Protein AF-A0A433P787-F1 (afdb_monomer_lite)

Sequence (156 aa):
MSKFFRKEEDLKMEVEIIKCFKSLLNNRWGAREALANPQCIYNLTFSITSPPYQTRKLICEVLTFLCWCEVPIGHSLVLKGMDMLREHRRDFGRFDAWLRLLEHTLDGRGKMGSMVGASLEYKQMAAAGTADNHLMEYTVRFGSFEIICRNLVHEI

Secondary structure (DSSP, 8-state):
-------HHHHHHHHHHHHHHHHHHTSHHHHHHHHHSTHHHHHHHHGGG-SSHHHHHHHHHHHHHHHHHTTTHHHHHHHHHHHHHHHHHT-SSTTHHHHHHHHHHHHTT-STTSSTT--HHHHHHHHTT-HHHHHHHHHHHHHHHHHHHHHHHH--

pLDDT: mean 79.04, std 16.92, range [32.25, 96.12]

Radius of gyration: 16.14 Å; chains: 1; bounding box: 40×32×42 Å

Foldseek 3Di:
DDPPPDDPVNLVVLQVVLVVLVVLCVDLVSLVVCLVVLVVLLVLLLQCLPPDVSSVQSSLVSLLCQPPVDPPSSLVSNLVSLVVNCVVVVHPDSCPSNVVVLVVQVPLCDPPNDNDNHDPNLVVCVVVVCNVVVNVSSVVSVVSSVCSSVVSVVVD

Structure (mmCIF, N/CA/C/O backbone):
data_AF-A0A433P787-F1
#
_entry.id   AF-A0A433P787-F1
#
loop_
_atom_site.group_PDB
_atom_site.id
_atom_site.type_symbol
_atom_site.label_atom_id
_atom_site.label_alt_id
_atom_site.label_comp_id
_atom_site.label_asym_id
_atom_site.label_entity_id
_atom_site.label_seq_id
_atom_site.pdbx_PDB_ins_code
_atom_site.Cartn_x
_atom_site.Cartn_y
_atom_site.Cartn_z
_atom_site.occupancy
_atom_site.B_iso_or_equiv
_atom_site.auth_seq_id
_atom_site.auth_comp_id
_atom_site.auth_asym_id
_atom_site.auth_atom_id
_atom_site.pdbx_PDB_model_num
ATOM 1 N N . MET A 1 1 ? -2.516 1.023 -23.715 1.00 37.12 1 MET A N 1
ATOM 2 C CA . MET A 1 1 ? -2.550 1.085 -22.237 1.00 37.12 1 MET A CA 1
ATOM 3 C C . MET A 1 1 ? -1.719 2.291 -21.821 1.00 37.12 1 MET A C 1
ATOM 5 O O . MET A 1 1 ? -0.506 2.257 -21.989 1.00 37.12 1 MET A O 1
ATOM 9 N N . SER A 1 2 ? -2.350 3.409 -21.455 1.00 32.25 2 SER A N 1
ATOM 10 C CA . SER A 1 2 ? -1.638 4.663 -21.181 1.00 32.25 2 SER A CA 1
ATOM 11 C C . SER A 1 2 ? -0.766 4.505 -19.935 1.00 32.25 2 SER A C 1
ATOM 13 O O . SER A 1 2 ? -1.263 4.445 -18.811 1.00 32.25 2 SER A O 1
ATOM 15 N N . LYS A 1 3 ? 0.556 4.434 -20.121 1.00 45.09 3 LYS A N 1
ATOM 16 C CA . LYS A 1 3 ? 1.500 4.733 -19.043 1.00 45.09 3 LYS A CA 1
ATOM 17 C C . LYS A 1 3 ? 1.283 6.201 -18.689 1.00 45.09 3 LYS A C 1
ATOM 19 O O . LYS A 1 3 ? 1.801 7.077 -19.372 1.00 45.09 3 LYS A O 1
ATOM 24 N N . PHE A 1 4 ? 0.486 6.478 -17.660 1.00 49.28 4 PHE A N 1
ATOM 25 C CA . PHE A 1 4 ? 0.582 7.755 -16.965 1.00 49.28 4 PHE A CA 1
ATOM 26 C C . PHE A 1 4 ? 2.020 7.840 -16.448 1.00 49.28 4 PHE A C 1
ATOM 28 O O . PHE A 1 4 ? 2.385 7.149 -15.496 1.00 49.28 4 PHE A O 1
ATOM 35 N N . PHE A 1 5 ? 2.865 8.604 -17.141 1.00 58.00 5 PHE A N 1
ATOM 36 C CA . PHE A 1 5 ? 4.192 8.955 -16.657 1.00 58.00 5 PHE A CA 1
ATOM 37 C C . PHE A 1 5 ? 3.986 9.871 -15.451 1.00 58.00 5 PHE A C 1
ATOM 39 O O . PHE A 1 5 ? 3.855 11.083 -15.599 1.00 58.00 5 PHE A O 1
ATOM 46 N N . ARG A 1 6 ? 3.872 9.273 -14.259 1.00 73.62 6 ARG A N 1
ATOM 47 C CA . ARG A 1 6 ? 3.955 10.016 -12.999 1.00 73.62 6 ARG A CA 1
ATOM 48 C C . ARG A 1 6 ? 5.290 10.744 -12.984 1.00 73.62 6 ARG A C 1
ATOM 50 O O . ARG A 1 6 ? 6.316 10.118 -13.264 1.00 73.62 6 ARG A O 1
ATOM 57 N N . LYS A 1 7 ? 5.274 12.048 -12.709 1.00 85.88 7 LYS A N 1
ATOM 58 C CA . LYS A 1 7 ? 6.509 12.828 -12.666 1.00 85.88 7 LYS A CA 1
ATOM 59 C C . LYS A 1 7 ? 7.351 12.339 -11.494 1.00 85.88 7 LYS A C 1
ATOM 61 O O . LYS A 1 7 ? 6.821 11.897 -10.478 1.00 85.88 7 LYS A O 1
ATOM 66 N N . GLU A 1 8 ? 8.669 12.422 -11.624 1.00 85.25 8 GLU A N 1
ATOM 67 C CA . GLU A 1 8 ? 9.585 12.010 -10.555 1.00 85.25 8 GLU A CA 1
ATOM 68 C C . GLU A 1 8 ? 9.326 12.787 -9.251 1.00 85.25 8 GLU A C 1
ATOM 70 O O . GLU A 1 8 ? 9.410 12.227 -8.162 1.00 85.25 8 GLU A O 1
ATOM 75 N N . GLU A 1 9 ? 8.939 14.058 -9.367 1.00 88.88 9 GLU A N 1
ATOM 76 C CA . GLU A 1 9 ? 8.518 14.907 -8.248 1.00 88.88 9 GLU A CA 1
ATOM 77 C C . GLU A 1 9 ? 7.275 14.359 -7.535 1.00 88.88 9 GLU A C 1
ATOM 79 O O . GLU A 1 9 ? 7.266 14.283 -6.308 1.00 88.88 9 GLU A O 1
ATOM 84 N N . ASP A 1 10 ? 6.271 13.892 -8.285 1.00 90.81 10 ASP A N 1
ATOM 85 C CA . ASP A 1 10 ? 5.061 13.287 -7.716 1.00 90.81 10 ASP A CA 1
ATOM 86 C C . ASP A 1 10 ? 5.405 12.001 -6.951 1.00 90.81 10 ASP A C 1
ATOM 88 O O . ASP A 1 10 ? 4.866 11.743 -5.877 1.00 90.81 10 ASP A O 1
ATOM 92 N N . LEU A 1 11 ? 6.341 11.200 -7.476 1.00 90.94 11 LEU A N 1
ATOM 93 C CA . LEU A 1 11 ? 6.809 9.971 -6.826 1.00 90.94 11 LEU A CA 1
ATOM 94 C C . LEU A 1 11 ? 7.595 10.261 -5.538 1.00 90.94 11 LEU A C 1
ATOM 96 O O . LEU A 1 11 ? 7.457 9.532 -4.553 1.00 90.94 11 LEU A O 1
ATOM 100 N N . LYS A 1 12 ? 8.400 11.332 -5.525 1.00 91.50 12 LYS A N 1
ATOM 101 C CA . LYS A 1 12 ? 9.089 11.817 -4.317 1.00 91.50 12 LYS A CA 1
ATOM 102 C C . LYS A 1 12 ? 8.087 12.315 -3.279 1.00 91.50 12 LYS A C 1
ATOM 104 O O . LYS A 1 12 ? 8.213 11.996 -2.103 1.00 91.50 12 LYS A O 1
ATOM 109 N N . MET A 1 13 ? 7.063 13.044 -3.706 1.00 93.69 13 MET A N 1
ATOM 110 C CA . MET A 1 13 ? 6.012 13.513 -2.808 1.00 93.69 13 MET A CA 1
ATOM 111 C C . MET A 1 13 ? 5.208 12.348 -2.218 1.00 93.69 13 MET A C 1
ATOM 113 O O . MET A 1 13 ? 4.959 12.326 -1.016 1.00 93.69 13 MET A O 1
ATOM 117 N N . GLU A 1 14 ? 4.860 11.347 -3.032 1.00 93.94 14 GLU A N 1
ATOM 118 C CA . GLU A 1 14 ? 4.145 10.144 -2.592 1.00 93.94 14 GLU A CA 1
ATOM 119 C C . GLU A 1 14 ? 4.881 9.431 -1.447 1.00 93.94 14 GLU A C 1
ATOM 121 O O . GLU A 1 14 ? 4.270 9.112 -0.427 1.00 93.94 14 GLU A O 1
ATOM 126 N N . VAL A 1 15 ? 6.198 9.218 -1.567 1.00 94.31 15 VAL A N 1
ATOM 127 C CA . VAL A 1 15 ? 6.963 8.553 -0.500 1.00 94.31 15 VAL A CA 1
ATOM 128 C C . VAL A 1 15 ? 7.049 9.399 0.774 1.00 94.31 15 VAL A C 1
ATOM 130 O O . VAL A 1 15 ? 6.955 8.838 1.867 1.00 94.31 15 VAL A O 1
ATOM 133 N N . GLU A 1 16 ? 7.165 10.727 0.672 1.00 96.12 16 GLU A N 1
ATOM 134 C CA . GLU A 1 16 ? 7.154 11.609 1.848 1.00 96.12 16 GLU A CA 1
ATOM 135 C C . GLU A 1 16 ? 5.792 11.604 2.553 1.00 96.12 16 GLU A C 1
ATOM 137 O O . GLU A 1 16 ? 5.741 11.491 3.777 1.00 96.12 16 GLU A O 1
ATOM 142 N N . ILE A 1 17 ? 4.684 11.603 1.803 1.00 95.56 17 ILE A N 1
ATOM 143 C CA . ILE A 1 17 ? 3.335 11.465 2.373 1.00 95.56 17 ILE A CA 1
ATOM 144 C C . ILE A 1 17 ? 3.230 10.164 3.178 1.00 95.56 17 ILE A C 1
ATOM 146 O O . ILE A 1 17 ? 2.760 10.171 4.317 1.00 95.56 17 ILE A O 1
ATOM 150 N N . ILE A 1 18 ? 3.711 9.045 2.632 1.00 96.12 18 ILE A N 1
ATOM 151 C CA . ILE A 1 18 ? 3.655 7.753 3.328 1.00 96.12 18 ILE A CA 1
ATOM 152 C C . ILE A 1 18 ? 4.537 7.770 4.588 1.00 96.12 18 ILE A C 1
ATOM 154 O O . ILE A 1 18 ? 4.135 7.222 5.617 1.00 96.12 18 ILE A O 1
ATOM 158 N N . LYS A 1 19 ? 5.706 8.427 4.565 1.00 95.75 19 LYS A N 1
ATOM 159 C CA . LYS A 1 19 ? 6.538 8.616 5.770 1.00 95.75 19 LYS A CA 1
ATOM 160 C C . LYS A 1 19 ? 5.808 9.431 6.839 1.00 95.75 19 LYS A C 1
ATOM 162 O O . LYS A 1 19 ? 5.859 9.059 8.010 1.00 95.75 19 LYS A O 1
ATOM 167 N N . CYS A 1 20 ? 5.096 10.491 6.454 1.00 96.06 20 CYS A N 1
ATOM 168 C CA . CYS A 1 20 ? 4.262 11.260 7.378 1.00 96.06 20 CYS A CA 1
ATOM 169 C C . CYS A 1 20 ? 3.178 10.383 8.015 1.00 96.06 20 CYS A C 1
ATOM 171 O O . CYS A 1 20 ? 3.023 10.406 9.235 1.00 96.06 20 CYS A O 1
ATOM 173 N N . PHE A 1 21 ? 2.484 9.558 7.222 1.00 95.50 21 PHE A N 1
ATOM 174 C CA . PHE A 1 21 ? 1.504 8.603 7.748 1.00 95.50 21 PHE A CA 1
ATOM 175 C C . PHE A 1 21 ? 2.137 7.597 8.701 1.00 95.50 21 PHE A C 1
ATOM 177 O O . PHE A 1 21 ? 1.599 7.362 9.777 1.00 95.50 21 PHE A O 1
ATOM 184 N N . LYS A 1 22 ? 3.301 7.040 8.365 1.00 94.31 22 LYS A N 1
ATOM 185 C CA . LYS A 1 22 ? 4.014 6.128 9.264 1.00 94.31 22 LYS A CA 1
ATOM 186 C C . LYS A 1 22 ? 4.293 6.777 10.624 1.00 94.31 22 LYS A C 1
ATOM 188 O O . LYS A 1 22 ? 4.029 6.164 11.654 1.00 94.31 22 LYS A O 1
ATOM 193 N N . SER A 1 23 ? 4.773 8.019 10.633 1.00 95.88 23 SER A N 1
ATOM 194 C CA . SER A 1 23 ? 5.006 8.773 11.871 1.00 95.88 23 SER A CA 1
ATOM 195 C C . SER A 1 23 ? 3.711 9.068 12.635 1.00 95.88 23 SER A C 1
ATOM 197 O O . SER A 1 23 ? 3.691 8.943 13.857 1.00 95.88 23 SER A O 1
ATOM 199 N N . LEU A 1 24 ? 2.625 9.410 11.933 1.00 94.56 24 LEU A N 1
ATOM 200 C CA . LEU A 1 24 ? 1.303 9.656 12.522 1.00 94.56 24 LEU A CA 1
ATOM 201 C C . LEU A 1 24 ? 0.738 8.398 13.200 1.00 94.56 24 LEU A C 1
ATOM 203 O O . LEU A 1 24 ? 0.253 8.459 14.328 1.00 94.56 24 LEU A O 1
ATOM 207 N N . LEU A 1 25 ? 0.825 7.254 12.520 1.00 94.62 25 LEU A N 1
ATOM 208 C CA . LEU A 1 25 ? 0.313 5.964 12.986 1.00 94.62 25 LEU A CA 1
ATOM 209 C C . LEU A 1 25 ? 1.128 5.386 14.147 1.00 94.62 25 LEU A C 1
ATOM 211 O O . LEU A 1 25 ? 0.609 4.586 14.921 1.00 94.62 25 LEU A O 1
ATOM 215 N N . ASN A 1 26 ? 2.370 5.846 14.330 1.00 92.88 26 ASN A N 1
ATOM 216 C CA . ASN A 1 26 ? 3.192 5.525 15.498 1.00 92.88 26 ASN A CA 1
ATOM 217 C C . ASN A 1 26 ? 2.712 6.221 16.794 1.00 92.88 26 ASN A C 1
ATOM 219 O O . ASN A 1 26 ? 3.396 6.209 17.817 1.00 92.88 26 ASN A O 1
ATOM 223 N N . ASN A 1 27 ? 1.534 6.847 16.768 1.00 93.38 27 ASN A N 1
ATOM 224 C CA . ASN A 1 27 ? 0.837 7.380 17.927 1.00 93.38 27 ASN A CA 1
ATOM 225 C C . ASN A 1 27 ? -0.565 6.756 18.007 1.00 93.38 27 ASN A C 1
ATOM 227 O O . ASN A 1 27 ? -1.292 6.738 17.016 1.00 93.38 27 ASN A O 1
ATOM 231 N N . ARG A 1 28 ? -0.982 6.301 19.199 1.00 91.19 28 ARG A N 1
ATOM 232 C CA . ARG A 1 28 ? -2.315 5.700 19.411 1.00 91.19 28 ARG A CA 1
ATOM 233 C C . ARG A 1 28 ? -3.457 6.602 18.939 1.00 91.19 28 ARG A C 1
ATOM 235 O O . ARG A 1 28 ? -4.422 6.111 18.365 1.00 91.19 28 ARG A O 1
ATOM 242 N N . TRP A 1 29 ? -3.347 7.908 19.172 1.00 93.62 29 TRP A N 1
ATOM 243 C CA . TRP A 1 29 ? -4.351 8.871 18.730 1.00 93.62 29 TRP A CA 1
ATOM 244 C C . TRP A 1 29 ? -4.362 9.000 17.204 1.00 93.62 29 TRP A C 1
ATOM 246 O O . TRP A 1 29 ? -5.422 8.930 16.594 1.00 93.62 29 TRP A O 1
ATOM 256 N N . GLY A 1 30 ? -3.185 9.072 16.574 1.00 94.50 30 GLY A N 1
ATOM 257 C CA . GLY A 1 30 ? -3.071 9.120 15.114 1.00 94.50 30 GLY A CA 1
ATOM 258 C C . GLY A 1 30 ? -3.591 7.854 14.424 1.00 94.50 30 GLY A C 1
ATOM 259 O O . GLY A 1 30 ? -4.261 7.948 13.399 1.00 94.50 30 GLY A O 1
ATOM 260 N N . ALA A 1 31 ? -3.354 6.676 15.010 1.00 93.88 31 ALA A N 1
ATOM 261 C CA . ALA A 1 31 ? -3.920 5.416 14.529 1.00 93.88 31 ALA A CA 1
ATOM 262 C C . ALA A 1 31 ? -5.455 5.412 14.605 1.00 93.88 31 ALA A C 1
ATOM 264 O O . ALA A 1 31 ? -6.115 5.089 13.619 1.00 93.88 31 ALA A O 1
ATOM 265 N N . ARG A 1 32 ? -6.027 5.840 15.738 1.00 94.12 32 ARG A N 1
ATOM 266 C CA . ARG A 1 32 ? -7.482 5.932 15.915 1.00 94.12 32 ARG A CA 1
ATOM 267 C C . ARG A 1 32 ? -8.126 6.907 14.926 1.00 94.12 32 ARG A C 1
ATOM 269 O O . ARG A 1 32 ? -9.141 6.575 14.322 1.00 94.12 32 ARG A O 1
ATOM 276 N N . GLU A 1 33 ? -7.528 8.078 14.721 1.00 94.81 33 GLU A N 1
ATOM 277 C CA . GLU A 1 33 ? -8.033 9.065 13.757 1.00 94.81 33 GLU A CA 1
ATOM 278 C C . GLU A 1 33 ? -7.966 8.556 12.310 1.00 94.81 33 GLU A C 1
ATOM 280 O O . GLU A 1 33 ? -8.876 8.815 11.520 1.00 94.81 33 GLU A O 1
ATOM 285 N N . ALA A 1 34 ? -6.931 7.786 11.954 1.00 94.81 34 ALA A N 1
ATOM 286 C CA . ALA A 1 34 ? -6.836 7.157 10.637 1.00 94.81 34 ALA A CA 1
ATOM 287 C C . ALA A 1 34 ? -7.939 6.108 10.412 1.00 94.81 34 ALA A C 1
ATOM 289 O O . ALA A 1 34 ? -8.514 6.046 9.326 1.00 94.81 34 ALA A O 1
ATOM 290 N N . LEU A 1 35 ? -8.282 5.326 11.441 1.00 94.31 35 LEU A N 1
ATOM 291 C CA . LEU A 1 35 ? -9.398 4.376 11.388 1.00 94.31 35 LEU A CA 1
ATOM 292 C C . LEU A 1 35 ? -10.759 5.083 11.316 1.00 94.31 35 LEU A C 1
ATOM 294 O O . LEU A 1 35 ? -11.649 4.627 10.599 1.00 94.31 35 LEU A O 1
ATOM 298 N N . ALA A 1 36 ? -10.912 6.218 12.004 1.00 94.62 36 ALA A N 1
ATOM 299 C CA . ALA A 1 36 ? -12.115 7.048 11.939 1.00 94.62 36 ALA A CA 1
ATOM 300 C C . ALA A 1 36 ? -12.303 7.730 10.571 1.00 94.62 36 ALA A C 1
ATOM 302 O O . ALA A 1 36 ? -13.431 8.050 10.196 1.00 94.62 36 ALA A O 1
ATOM 303 N N . ASN A 1 37 ? -11.222 7.904 9.799 1.00 95.06 37 ASN A N 1
ATOM 304 C CA . ASN A 1 37 ? -11.229 8.524 8.473 1.00 95.06 37 ASN A CA 1
ATOM 305 C C . ASN A 1 37 ? -10.673 7.575 7.388 1.00 95.06 37 ASN A C 1
ATOM 307 O O . ASN A 1 37 ? -9.607 7.841 6.824 1.00 95.06 37 ASN A O 1
ATOM 311 N N . PRO A 1 38 ? -11.396 6.500 7.007 1.00 94.25 38 PRO A N 1
ATOM 312 C CA . PRO A 1 38 ? -10.855 5.421 6.173 1.00 94.25 38 PRO A CA 1
ATOM 313 C C . PRO A 1 38 ? -10.380 5.820 4.774 1.00 94.25 38 PRO A C 1
ATOM 315 O O . PRO A 1 38 ? -9.650 5.064 4.137 1.00 94.25 38 PRO A O 1
ATOM 318 N N . GLN A 1 39 ? -10.780 6.991 4.267 1.00 95.44 39 GLN A N 1
ATOM 319 C CA . GLN A 1 39 ? -10.374 7.453 2.940 1.00 95.44 39 GLN A CA 1
ATOM 320 C C . GLN A 1 39 ? -8.849 7.538 2.802 1.00 95.44 39 GLN A C 1
ATOM 322 O O . GLN A 1 39 ? -8.319 7.262 1.726 1.00 95.44 39 GLN A O 1
ATOM 327 N N . CYS A 1 40 ? -8.130 7.874 3.879 1.00 94.44 40 CYS A N 1
ATOM 328 C CA . CYS A 1 40 ? -6.670 7.876 3.851 1.00 94.44 40 CYS A CA 1
ATOM 329 C C . CYS A 1 40 ? -6.112 6.459 3.651 1.00 94.44 40 CYS A C 1
ATOM 331 O O . CYS A 1 40 ? -5.217 6.276 2.831 1.00 94.44 40 CYS A O 1
ATOM 333 N N . ILE A 1 41 ? -6.699 5.452 4.304 1.00 95.50 41 ILE A N 1
ATOM 334 C CA . ILE A 1 41 ? -6.329 4.038 4.163 1.00 95.50 41 ILE A CA 1
ATOM 335 C C . ILE A 1 41 ? -6.586 3.568 2.731 1.00 95.50 41 ILE A C 1
ATOM 337 O O . ILE A 1 41 ? -5.710 2.962 2.121 1.00 95.50 41 ILE A O 1
ATOM 341 N N . TYR A 1 42 ? -7.747 3.900 2.161 1.00 95.88 42 TYR A N 1
ATOM 342 C CA . TYR A 1 42 ? -8.058 3.550 0.775 1.00 95.88 42 TYR A CA 1
ATOM 343 C C . TYR A 1 42 ? -7.106 4.226 -0.208 1.00 95.88 42 TYR A C 1
ATOM 345 O O . TYR A 1 42 ? -6.666 3.593 -1.152 1.00 95.88 42 TYR A O 1
ATOM 353 N N . ASN A 1 43 ? -6.729 5.488 0.005 1.00 94.81 43 ASN A N 1
ATOM 354 C CA . ASN A 1 43 ? -5.757 6.150 -0.867 1.00 94.81 43 ASN A CA 1
ATOM 355 C C . ASN A 1 43 ? -4.367 5.498 -0.754 1.00 94.81 43 ASN A C 1
ATOM 357 O O . ASN A 1 43 ? -3.687 5.310 -1.763 1.00 94.81 43 ASN A O 1
ATOM 361 N N . LEU A 1 44 ? -3.969 5.101 0.458 1.00 95.31 44 LEU A N 1
ATOM 362 C CA . LEU A 1 44 ? -2.717 4.394 0.721 1.00 95.31 44 LEU A CA 1
ATOM 363 C C . LEU A 1 44 ? -2.658 3.032 0.005 1.00 95.31 44 LEU A C 1
ATOM 365 O O . LEU A 1 44 ? -1.591 2.663 -0.485 1.00 95.31 44 LEU A O 1
ATOM 369 N N . THR A 1 45 ? -3.771 2.300 -0.151 1.00 95.50 45 THR A N 1
ATOM 370 C CA . THR A 1 45 ? -3.746 1.021 -0.892 1.00 95.50 45 THR A CA 1
ATOM 371 C C . THR A 1 45 ? -3.369 1.199 -2.363 1.00 95.50 45 THR A C 1
ATOM 373 O O . THR A 1 45 ? -2.686 0.339 -2.913 1.00 95.50 45 THR A O 1
ATOM 376 N N . PHE A 1 46 ? -3.684 2.327 -3.007 1.00 94.62 46 PHE A N 1
ATOM 377 C CA . PHE A 1 46 ? -3.262 2.569 -4.396 1.00 94.62 46 PHE A CA 1
ATOM 378 C C . PHE A 1 46 ? -1.738 2.684 -4.548 1.00 94.62 46 PHE A C 1
ATOM 380 O O . PHE A 1 46 ? -1.180 2.238 -5.563 1.00 94.62 46 PHE A O 1
ATOM 387 N N . SER A 1 47 ? -1.046 3.198 -3.525 1.00 94.88 47 SER A N 1
ATOM 388 C CA . SER A 1 47 ? 0.417 3.329 -3.497 1.00 94.88 47 SER A CA 1
ATOM 389 C C . SER A 1 47 ? 1.152 1.987 -3.454 1.00 94.88 47 SER A C 1
ATOM 391 O O . SER A 1 47 ? 2.343 1.929 -3.772 1.00 94.88 47 SER A O 1
ATOM 393 N N . ILE A 1 48 ? 0.454 0.877 -3.183 1.00 91.06 48 ILE A N 1
ATOM 394 C CA . ILE A 1 48 ? 1.012 -0.479 -3.299 1.00 91.06 48 ILE A CA 1
ATOM 395 C C . ILE A 1 48 ? 1.446 -0.812 -4.736 1.00 91.06 48 ILE A C 1
ATOM 397 O O . ILE A 1 48 ? 2.315 -1.656 -4.954 1.00 91.06 48 ILE A O 1
ATOM 401 N N . THR A 1 49 ? 0.889 -0.092 -5.718 1.00 90.94 49 THR A N 1
ATOM 402 C CA . THR A 1 49 ? 1.240 -0.197 -7.140 1.00 90.94 49 THR A CA 1
ATOM 403 C C . THR A 1 49 ? 2.169 0.922 -7.630 1.00 90.94 49 THR A C 1
ATOM 405 O O . THR A 1 49 ? 2.251 1.189 -8.833 1.00 90.94 49 THR A O 1
ATOM 408 N N . SER A 1 50 ? 2.853 1.625 -6.719 1.00 90.44 50 SER A N 1
ATOM 409 C CA . SER A 1 50 ? 3.807 2.680 -7.086 1.00 90.44 50 SER A CA 1
ATOM 410 C C . SER A 1 50 ? 5.068 2.108 -7.766 1.00 90.44 50 SER A C 1
ATOM 412 O O . SER A 1 50 ? 5.518 1.041 -7.350 1.00 90.44 50 SER A O 1
ATOM 414 N N . PRO A 1 51 ? 5.638 2.745 -8.818 1.00 86.50 51 PRO A N 1
ATOM 415 C CA . PRO A 1 51 ? 6.818 2.258 -9.531 1.00 86.50 51 PRO A CA 1
ATOM 416 C C . PRO A 1 51 ? 8.086 2.128 -8.684 1.00 86.50 51 PRO A C 1
ATOM 418 O O . PRO A 1 51 ? 8.764 1.125 -8.878 1.00 86.50 51 PRO A O 1
ATOM 421 N N . PRO A 1 52 ? 8.410 3.042 -7.746 1.00 84.50 52 PRO A N 1
ATOM 422 C CA . PRO A 1 52 ? 9.574 2.873 -6.883 1.00 84.50 52 PRO A CA 1
ATOM 423 C C . PRO A 1 52 ? 9.353 1.755 -5.862 1.00 84.50 52 PRO A C 1
ATOM 425 O O . PRO A 1 52 ? 8.368 1.759 -5.113 1.00 84.50 52 PRO A O 1
ATOM 428 N N . TYR A 1 53 ? 10.287 0.805 -5.782 1.00 80.50 53 TYR A N 1
ATOM 429 C CA . TYR A 1 53 ? 10.177 -0.299 -4.821 1.00 80.50 53 TYR A CA 1
ATOM 430 C C . TYR A 1 53 ? 10.168 0.182 -3.359 1.00 80.50 53 TYR A C 1
ATOM 432 O O . TYR A 1 53 ? 9.481 -0.416 -2.531 1.00 80.50 53 TYR A O 1
ATOM 440 N N . GLN A 1 54 ? 10.880 1.268 -3.025 1.00 82.06 54 GLN A N 1
ATOM 441 C CA . GLN A 1 54 ? 10.922 1.810 -1.662 1.00 82.06 54 GLN A CA 1
ATOM 442 C C . GLN A 1 54 ? 9.535 2.262 -1.202 1.00 82.06 54 GLN A C 1
ATOM 444 O O . GLN A 1 54 ? 9.154 2.004 -0.061 1.00 82.06 54 GLN A O 1
ATOM 449 N N . THR A 1 55 ? 8.758 2.871 -2.103 1.00 90.12 55 THR A N 1
ATOM 450 C CA . THR A 1 55 ? 7.368 3.260 -1.849 1.00 90.12 55 THR A CA 1
ATOM 451 C C . THR A 1 55 ? 6.520 2.026 -1.557 1.00 90.12 55 THR A C 1
ATOM 453 O O . THR A 1 55 ? 5.847 1.972 -0.528 1.00 90.12 55 THR A O 1
ATOM 456 N N . ARG A 1 56 ? 6.632 0.983 -2.397 1.00 89.50 56 ARG A N 1
ATOM 457 C CA . ARG A 1 56 ? 5.930 -0.298 -2.192 1.00 89.50 56 ARG A CA 1
ATOM 458 C C . ARG A 1 56 ? 6.335 -0.985 -0.882 1.00 89.50 56 ARG A C 1
ATOM 460 O O . ARG A 1 56 ? 5.503 -1.598 -0.225 1.00 89.50 56 ARG A O 1
ATOM 467 N N . LYS A 1 57 ? 7.602 -0.889 -0.478 1.00 84.00 57 LYS A N 1
ATOM 468 C CA . LYS A 1 57 ? 8.098 -1.456 0.785 1.00 84.00 57 LYS A CA 1
ATOM 469 C C . LYS A 1 57 ? 7.467 -0.751 1.984 1.00 84.00 57 LYS A C 1
ATOM 471 O O . LYS A 1 57 ? 6.962 -1.409 2.890 1.00 84.00 57 LYS A O 1
ATOM 476 N N . LEU A 1 58 ? 7.498 0.581 1.973 1.00 90.62 58 LEU A N 1
ATOM 477 C CA . LEU A 1 58 ? 7.009 1.410 3.069 1.00 90.62 58 LEU A CA 1
ATOM 478 C C . LEU A 1 58 ? 5.491 1.289 3.239 1.00 90.62 58 LEU A C 1
ATOM 480 O O . LEU A 1 58 ? 5.002 1.169 4.358 1.00 90.62 58 LEU A O 1
ATOM 484 N N . ILE A 1 59 ? 4.745 1.267 2.135 1.00 94.56 59 ILE A N 1
ATOM 485 C CA . ILE A 1 59 ? 3.290 1.128 2.189 1.00 94.56 59 ILE A CA 1
ATOM 486 C C . ILE A 1 59 ? 2.861 -0.251 2.695 1.00 94.56 59 ILE A C 1
ATOM 488 O O . ILE A 1 59 ? 1.922 -0.330 3.476 1.00 94.56 59 ILE A O 1
ATOM 492 N N . CYS A 1 60 ? 3.578 -1.327 2.344 1.00 90.00 60 CYS A N 1
ATOM 493 C CA . CYS A 1 60 ? 3.299 -2.654 2.901 1.00 90.00 60 CYS A CA 1
ATOM 494 C C . CYS A 1 60 ? 3.485 -2.670 4.422 1.00 90.00 60 CYS A C 1
ATOM 496 O O . CYS A 1 60 ? 2.680 -3.267 5.128 1.00 90.00 60 CYS A O 1
ATOM 498 N N . GLU A 1 61 ? 4.504 -1.981 4.942 1.00 89.06 61 GLU A N 1
ATOM 499 C CA . GLU A 1 61 ? 4.711 -1.839 6.387 1.00 89.06 61 GLU A CA 1
ATOM 500 C C . GLU A 1 61 ? 3.547 -1.090 7.058 1.00 89.06 61 GLU A C 1
ATOM 502 O O . GLU A 1 61 ? 3.011 -1.555 8.063 1.00 89.06 61 GLU A O 1
ATOM 507 N N . VAL A 1 62 ? 3.107 0.026 6.467 1.00 94.31 62 VAL A N 1
ATOM 508 C CA . VAL A 1 62 ? 1.970 0.821 6.960 1.00 94.31 62 VAL A CA 1
ATOM 509 C C . VAL A 1 62 ? 0.661 0.026 6.931 1.00 94.31 62 VAL A C 1
ATOM 511 O O . VAL A 1 62 ? -0.049 -0.020 7.934 1.00 94.31 62 VAL A O 1
ATOM 514 N N . LEU A 1 63 ? 0.341 -0.630 5.813 1.00 93.12 63 LEU A N 1
ATOM 515 C CA . LEU A 1 63 ? -0.883 -1.423 5.676 1.00 93.12 63 LEU A CA 1
ATOM 516 C C . LEU A 1 63 ? -0.868 -2.651 6.595 1.00 93.12 63 LEU A C 1
ATOM 518 O O . LEU A 1 63 ? -1.901 -2.986 7.163 1.00 93.12 63 LEU A O 1
ATOM 522 N N . THR A 1 64 ? 0.294 -3.279 6.808 1.00 89.81 64 THR A N 1
ATOM 523 C CA . THR A 1 64 ? 0.444 -4.378 7.780 1.00 89.81 64 THR A CA 1
ATOM 524 C C . THR A 1 64 ? 0.097 -3.916 9.192 1.00 89.81 64 THR A C 1
ATOM 526 O O . THR A 1 64 ? -0.666 -4.585 9.886 1.00 89.81 64 THR A O 1
ATOM 529 N N . PHE A 1 65 ? 0.613 -2.755 9.610 1.00 91.88 65 PHE A N 1
ATOM 530 C CA . PHE A 1 65 ? 0.263 -2.173 10.903 1.00 91.88 65 PHE A CA 1
ATOM 531 C C . PHE A 1 65 ? -1.239 -1.882 11.006 1.00 91.88 65 PHE A C 1
ATOM 533 O O . PHE A 1 65 ? -1.854 -2.229 12.009 1.00 91.88 65 PHE A O 1
ATOM 540 N N . LEU A 1 66 ? -1.843 -1.302 9.963 1.00 92.44 66 LEU A N 1
ATOM 541 C CA . LEU A 1 66 ? -3.279 -1.004 9.934 1.00 92.44 66 LEU A CA 1
ATOM 542 C C . LEU A 1 66 ? -4.152 -2.264 9.986 1.00 92.44 66 LEU A C 1
ATOM 544 O O . LEU A 1 66 ? -5.199 -2.242 10.623 1.00 92.44 66 LEU A O 1
ATOM 548 N N . CYS A 1 67 ? -3.724 -3.374 9.381 1.00 90.62 67 CYS A N 1
ATOM 549 C CA . CYS A 1 67 ? -4.422 -4.653 9.527 1.00 90.62 67 CYS A CA 1
ATOM 550 C C . CYS A 1 67 ? -4.441 -5.142 10.982 1.00 90.62 67 CYS A C 1
ATOM 552 O O . CYS A 1 67 ? -5.402 -5.785 11.393 1.00 90.62 67 CYS A O 1
ATOM 554 N N . TRP A 1 68 ? -3.396 -4.836 11.753 1.00 86.69 68 TRP A N 1
ATOM 555 C CA . TRP A 1 68 ? -3.213 -5.341 13.112 1.00 86.69 68 TRP A CA 1
ATOM 556 C C . TRP A 1 68 ? -3.709 -4.392 14.215 1.00 86.69 68 TRP A C 1
ATOM 558 O O . TRP A 1 68 ? -4.079 -4.859 15.289 1.00 86.69 68 TRP A O 1
ATOM 568 N N . CYS A 1 69 ? -3.731 -3.074 13.984 1.00 83.69 69 CYS A N 1
ATOM 569 C CA . CYS A 1 69 ? -3.896 -2.087 15.056 1.00 83.69 69 CYS A CA 1
ATOM 570 C C . CYS A 1 69 ? -5.242 -2.159 15.801 1.00 83.69 69 CYS A C 1
ATOM 572 O O . CYS A 1 69 ? -5.264 -1.894 17.000 1.00 83.69 69 CYS A O 1
ATOM 574 N N . GLU A 1 70 ? -6.330 -2.550 15.129 1.00 86.00 70 GLU A N 1
ATOM 575 C CA . GLU A 1 70 ? -7.654 -2.782 15.729 1.00 86.00 70 GLU A CA 1
ATOM 576 C C . GLU A 1 70 ? -8.410 -3.871 14.949 1.00 86.00 70 GLU A C 1
ATOM 578 O O . GLU A 1 70 ? -9.270 -3.583 14.116 1.00 86.00 70 GLU A O 1
ATOM 583 N N . VAL A 1 71 ? -8.070 -5.142 15.170 1.00 83.75 71 VAL A N 1
ATOM 584 C CA . VAL A 1 71 ? -8.781 -6.275 14.546 1.00 83.75 71 VAL A CA 1
ATOM 585 C C . VAL A 1 71 ? -10.222 -6.357 15.089 1.00 83.75 71 VAL A C 1
ATOM 587 O O . VAL A 1 71 ? -10.401 -6.290 16.305 1.00 83.75 71 VAL A O 1
ATOM 590 N N . PRO A 1 72 ? -11.261 -6.517 14.236 1.00 87.06 72 PRO A N 1
ATOM 591 C CA . PRO A 1 72 ? -11.216 -6.712 12.779 1.00 87.06 72 PRO A CA 1
ATOM 592 C C . PRO A 1 72 ? -11.376 -5.424 11.950 1.00 87.06 72 PRO A C 1
ATOM 594 O O . PRO A 1 72 ? -11.389 -5.492 10.719 1.00 87.06 72 PRO A O 1
ATOM 597 N N . ILE A 1 73 ? -11.522 -4.259 12.586 1.00 91.06 73 ILE A N 1
ATOM 598 C CA . ILE A 1 73 ? -11.831 -2.977 11.933 1.00 91.06 73 ILE A CA 1
ATOM 599 C C . ILE A 1 73 ? -10.736 -2.600 10.932 1.00 91.06 73 ILE A C 1
ATOM 601 O O . ILE A 1 73 ? -11.013 -2.464 9.741 1.00 91.06 73 ILE A O 1
ATOM 605 N N . GLY A 1 74 ? -9.489 -2.474 11.392 1.00 91.31 74 GLY A N 1
ATOM 606 C CA . GLY A 1 74 ? -8.377 -2.013 10.559 1.00 91.31 74 GLY A CA 1
ATOM 607 C C . GLY A 1 74 ? -8.123 -2.920 9.353 1.00 91.31 74 GLY A C 1
ATOM 608 O O . GLY A 1 74 ? -8.051 -2.450 8.216 1.00 91.31 74 GLY A O 1
ATOM 609 N N . HIS A 1 75 ? -8.121 -4.235 9.575 1.00 88.62 75 HIS A N 1
ATOM 610 C CA . HIS A 1 75 ? -8.034 -5.235 8.510 1.00 88.62 75 HIS A CA 1
ATOM 611 C C . HIS A 1 75 ? -9.169 -5.114 7.482 1.00 88.62 75 HIS A C 1
ATOM 613 O O . HIS A 1 75 ? -8.914 -5.096 6.277 1.00 88.62 75 HIS A O 1
ATOM 619 N N . SER A 1 76 ? -10.417 -4.968 7.938 1.00 92.56 76 SER A N 1
ATOM 620 C CA . SER A 1 76 ? -11.577 -4.835 7.047 1.00 92.56 76 SER A CA 1
ATOM 621 C C . SER A 1 76 ? -11.480 -3.591 6.160 1.00 92.56 76 SER A C 1
ATOM 623 O O . SER A 1 76 ? -11.825 -3.638 4.977 1.00 92.56 76 SER A O 1
ATOM 625 N N . LEU A 1 77 ? -10.963 -2.482 6.702 1.00 95.44 77 LEU A N 1
ATOM 626 C CA . LEU A 1 77 ? -10.729 -1.254 5.939 1.00 95.44 77 LEU A CA 1
ATOM 627 C C . LEU A 1 77 ? -9.629 -1.439 4.887 1.00 95.44 77 LEU A C 1
ATOM 629 O O . LEU A 1 77 ? -9.803 -1.018 3.743 1.00 95.44 77 LEU A O 1
ATOM 633 N N . VAL A 1 78 ? -8.526 -2.108 5.230 1.00 94.88 78 VAL A N 1
ATOM 634 C CA . VAL A 1 78 ? -7.454 -2.401 4.266 1.00 94.88 78 VAL A CA 1
ATOM 635 C C . VAL A 1 78 ? -7.960 -3.310 3.144 1.00 94.88 78 VAL A C 1
ATOM 637 O O . VAL A 1 78 ? -7.750 -2.995 1.972 1.00 94.88 78 VAL A O 1
ATOM 640 N N . LEU A 1 79 ? -8.691 -4.386 3.461 1.00 93.44 79 LEU A N 1
ATOM 641 C CA . LEU A 1 79 ? -9.273 -5.271 2.445 1.00 93.44 79 LEU A CA 1
ATOM 642 C C . LEU A 1 79 ? -10.238 -4.536 1.516 1.00 93.44 79 LEU A C 1
ATOM 644 O O . LEU A 1 79 ? -10.180 -4.732 0.302 1.00 93.44 79 LEU A O 1
ATOM 648 N N . LYS A 1 80 ? -11.074 -3.648 2.063 1.00 95.38 80 LYS A N 1
ATOM 649 C CA . LYS A 1 80 ? -11.960 -2.803 1.262 1.00 95.38 80 LYS A CA 1
ATOM 650 C C . LYS A 1 80 ? -11.174 -1.875 0.333 1.00 95.38 80 LYS A C 1
ATOM 652 O O . LYS A 1 80 ? -11.516 -1.760 -0.841 1.00 95.38 80 LYS A O 1
ATOM 657 N N . GLY A 1 81 ? -10.088 -1.267 0.813 1.00 95.75 81 GLY A N 1
ATOM 658 C CA . GLY A 1 81 ? -9.187 -0.475 -0.029 1.00 95.75 81 GLY A CA 1
ATOM 659 C C . GLY A 1 81 ? -8.521 -1.300 -1.139 1.00 95.75 81 GLY A C 1
ATOM 660 O O . GLY A 1 81 ? -8.311 -0.794 -2.241 1.00 95.75 81 GLY A O 1
ATOM 661 N N . MET A 1 82 ? -8.214 -2.574 -0.887 1.00 94.31 82 MET A N 1
ATOM 662 C CA . MET A 1 82 ? -7.686 -3.487 -1.907 1.00 94.31 82 MET A CA 1
ATOM 663 C C . MET A 1 82 ? -8.758 -3.915 -2.923 1.00 94.31 82 MET A C 1
ATOM 665 O O . MET A 1 82 ? -8.458 -4.033 -4.109 1.00 94.31 82 MET A O 1
ATOM 669 N N . ASP A 1 83 ? -10.017 -4.083 -2.506 1.00 95.31 83 ASP A N 1
ATOM 670 C CA . ASP A 1 83 ? -11.139 -4.310 -3.430 1.00 95.31 83 ASP A CA 1
ATOM 671 C C . ASP A 1 83 ? -11.364 -3.114 -4.363 1.00 95.31 83 ASP A C 1
ATOM 673 O O . ASP A 1 83 ? -11.573 -3.303 -5.563 1.00 95.31 83 ASP A O 1
ATOM 677 N N . MET A 1 84 ? -11.248 -1.887 -3.842 1.00 95.94 84 MET A N 1
ATOM 678 C CA . MET A 1 84 ? -11.310 -0.667 -4.655 1.00 95.94 84 MET A CA 1
ATOM 679 C C . MET A 1 84 ? -10.163 -0.601 -5.668 1.00 95.94 84 MET A C 1
ATOM 681 O O . MET A 1 84 ? -10.372 -0.237 -6.826 1.00 95.94 84 MET A O 1
ATOM 685 N N . LEU A 1 85 ? -8.949 -0.981 -5.257 1.00 94.38 85 LEU A N 1
ATOM 686 C CA . LEU A 1 85 ? -7.807 -1.071 -6.163 1.00 94.38 85 LEU A CA 1
ATOM 687 C C . LEU A 1 85 ? -8.049 -2.108 -7.270 1.00 94.38 85 LEU A C 1
ATOM 689 O O . LEU A 1 85 ? -7.803 -1.806 -8.440 1.00 94.38 85 LEU A O 1
ATOM 693 N N . ARG A 1 86 ? -8.554 -3.298 -6.919 1.00 94.19 86 ARG A N 1
ATOM 694 C CA . ARG A 1 86 ? -8.918 -4.352 -7.879 1.00 94.19 86 ARG A CA 1
ATOM 695 C C . ARG A 1 86 ? -9.915 -3.834 -8.908 1.00 94.19 86 ARG A C 1
ATOM 697 O O . ARG A 1 86 ? -9.692 -4.002 -10.103 1.00 94.19 86 ARG A O 1
ATOM 704 N N . GLU A 1 87 ? -10.991 -3.190 -8.459 1.00 95.75 87 GLU A N 1
ATOM 705 C CA . GLU A 1 87 ? -12.018 -2.630 -9.343 1.00 95.75 87 GLU A CA 1
ATOM 706 C C . GLU A 1 87 ? -11.438 -1.550 -10.266 1.00 95.75 87 GLU A C 1
ATOM 708 O O . GLU A 1 87 ? -11.650 -1.582 -11.479 1.00 95.75 87 GLU A O 1
ATOM 713 N N . HIS A 1 88 ? -10.624 -0.646 -9.716 1.00 93.94 88 HIS A N 1
ATOM 714 C CA . HIS A 1 88 ? -9.967 0.406 -10.487 1.00 93.94 88 HIS A CA 1
ATOM 715 C C . HIS A 1 88 ? -9.020 -0.148 -11.563 1.00 93.94 88 HIS A C 1
ATOM 717 O O . HIS A 1 88 ? -8.949 0.388 -12.671 1.00 93.94 88 HIS A O 1
ATOM 723 N N . ARG A 1 89 ? -8.284 -1.221 -11.252 1.00 90.12 89 ARG A N 1
ATOM 724 C CA . ARG A 1 89 ? -7.355 -1.880 -12.183 1.00 90.12 89 ARG A CA 1
ATOM 725 C C . ARG A 1 89 ? -8.036 -2.878 -13.119 1.00 90.12 89 ARG A C 1
ATOM 727 O O . ARG A 1 89 ? -7.451 -3.207 -14.148 1.00 90.12 89 ARG A O 1
ATOM 734 N N . ARG A 1 90 ? -9.269 -3.291 -12.803 1.00 92.75 90 ARG A N 1
ATOM 735 C CA . ARG A 1 90 ? -10.014 -4.376 -13.462 1.00 92.75 90 ARG A CA 1
ATOM 736 C C . ARG A 1 90 ? -9.276 -5.715 -13.398 1.00 92.75 90 ARG A C 1
ATOM 738 O O . ARG A 1 90 ? -9.260 -6.466 -14.370 1.00 92.75 90 ARG A O 1
ATOM 745 N N . ASP A 1 91 ? -8.656 -5.986 -12.255 1.00 90.56 91 ASP A N 1
ATOM 746 C CA . ASP A 1 91 ? -8.006 -7.267 -11.986 1.00 90.56 91 ASP A CA 1
ATOM 747 C C . ASP A 1 91 ? -9.016 -8.312 -11.479 1.00 90.56 91 ASP A C 1
ATOM 749 O O . ASP A 1 91 ? -10.064 -7.969 -10.926 1.00 90.56 91 ASP A O 1
ATOM 753 N N . PHE A 1 92 ? -8.704 -9.600 -11.658 1.00 88.38 92 PHE A N 1
ATOM 754 C CA . PHE A 1 92 ? -9.567 -10.700 -11.215 1.00 88.38 92 PHE A CA 1
ATOM 755 C C . PHE A 1 92 ? -9.444 -10.929 -9.704 1.00 88.38 92 PHE A C 1
ATOM 757 O O . PHE A 1 92 ? -10.444 -10.994 -8.986 1.00 88.38 92 PHE A O 1
ATOM 764 N N . GLY A 1 93 ? -8.212 -11.026 -9.211 1.00 86.50 93 GLY A N 1
ATOM 765 C CA . GLY A 1 93 ? -7.892 -11.171 -7.801 1.00 86.50 93 GLY A CA 1
ATOM 766 C C . GLY A 1 93 ? -7.644 -9.832 -7.111 1.00 86.50 93 GLY A C 1
ATOM 767 O O . GLY A 1 93 ? -7.103 -8.887 -7.683 1.00 86.50 93 GLY A O 1
ATOM 768 N N . ARG A 1 94 ? -8.000 -9.769 -5.823 1.00 86.12 94 ARG A N 1
ATOM 769 C CA . ARG A 1 94 ? -7.795 -8.593 -4.955 1.00 86.12 94 ARG A CA 1
ATOM 770 C C . ARG A 1 94 ? -6.323 -8.160 -4.868 1.00 86.12 94 ARG A C 1
ATOM 772 O O . ARG A 1 94 ? -6.038 -6.986 -4.653 1.00 86.12 94 ARG A O 1
ATOM 779 N N . PHE A 1 95 ? -5.399 -9.103 -5.042 1.00 87.06 95 PHE A N 1
ATOM 780 C CA . PHE A 1 95 ? -3.961 -8.898 -4.877 1.00 87.06 95 PHE A CA 1
ATOM 781 C C . PHE A 1 95 ? -3.169 -8.983 -6.191 1.00 87.06 95 PHE A C 1
ATOM 783 O O . PHE A 1 95 ? -1.957 -8.788 -6.170 1.00 87.06 95 PHE A O 1
ATOM 790 N N . ASP A 1 96 ? -3.814 -9.215 -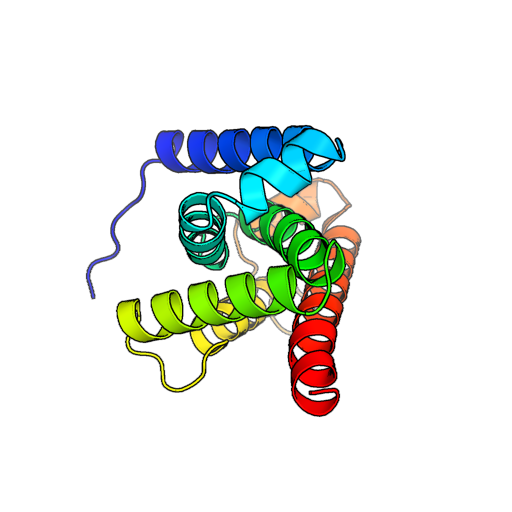7.338 1.00 85.75 96 ASP A N 1
ATOM 791 C CA . ASP A 1 96 ? -3.120 -9.494 -8.607 1.00 85.75 96 ASP A CA 1
ATOM 792 C C . ASP A 1 96 ? -2.206 -8.346 -9.047 1.00 85.75 96 ASP A C 1
ATOM 794 O O . ASP A 1 96 ? -1.053 -8.577 -9.414 1.00 85.75 96 ASP A O 1
ATOM 798 N N . ALA A 1 97 ? -2.690 -7.097 -8.980 1.00 86.19 97 ALA A N 1
ATOM 799 C CA . ALA A 1 97 ? -1.899 -5.909 -9.316 1.00 86.19 97 ALA A CA 1
ATOM 800 C C . ALA A 1 97 ? -0.578 -5.865 -8.541 1.00 86.19 97 ALA A C 1
ATOM 802 O O . ALA A 1 97 ? 0.464 -5.453 -9.054 1.00 86.19 97 ALA A O 1
ATOM 803 N N . TRP A 1 98 ? -0.656 -6.264 -7.276 1.00 85.19 98 TRP A N 1
ATOM 804 C CA . TRP A 1 98 ? 0.434 -6.210 -6.329 1.00 85.19 98 TRP A CA 1
ATOM 805 C C . TRP A 1 98 ? 1.401 -7.384 -6.514 1.00 85.19 98 TRP A C 1
ATOM 807 O O . TRP A 1 98 ? 2.606 -7.157 -6.629 1.00 85.19 98 TRP A O 1
ATOM 817 N N . LEU A 1 99 ? 0.886 -8.610 -6.654 1.00 83.00 99 LEU A N 1
ATOM 818 C CA . LEU A 1 99 ? 1.682 -9.814 -6.916 1.00 83.00 99 LEU A CA 1
ATOM 819 C C . LEU A 1 99 ? 2.455 -9.716 -8.234 1.00 83.00 99 LEU A C 1
ATOM 821 O O . LEU A 1 99 ? 3.649 -9.995 -8.271 1.00 83.00 99 LEU A O 1
ATOM 825 N N . ARG A 1 100 ? 1.829 -9.195 -9.292 1.00 83.88 100 ARG A N 1
ATOM 826 C CA . ARG A 1 100 ? 2.488 -8.976 -10.589 1.00 83.88 100 ARG A CA 1
ATOM 827 C C . ARG A 1 100 ? 3.688 -8.027 -10.483 1.00 83.88 100 ARG A C 1
ATOM 829 O O . ARG A 1 100 ? 4.690 -8.193 -11.176 1.00 83.88 100 ARG A O 1
ATOM 836 N N . LEU A 1 101 ? 3.599 -7.011 -9.620 1.00 82.94 101 LEU A N 1
ATOM 837 C CA . LEU A 1 101 ? 4.711 -6.093 -9.357 1.00 82.94 101 LEU A CA 1
ATOM 838 C C . LEU A 1 101 ? 5.796 -6.735 -8.495 1.00 82.94 101 LEU A C 1
ATOM 840 O O . LEU A 1 101 ? 6.974 -6.448 -8.714 1.00 82.94 101 LEU A O 1
ATOM 844 N N . LEU A 1 102 ? 5.423 -7.588 -7.539 1.00 78.81 102 LEU A N 1
ATOM 845 C CA . LEU A 1 102 ? 6.380 -8.384 -6.776 1.00 78.81 102 LEU A CA 1
ATOM 846 C C . LEU A 1 102 ? 7.186 -9.281 -7.719 1.00 78.81 102 LEU A C 1
ATOM 848 O O . LEU A 1 102 ? 8.409 -9.178 -7.729 1.00 78.81 102 LEU A O 1
ATOM 852 N N . GLU A 1 103 ? 6.514 -10.075 -8.554 1.00 77.69 103 GLU A N 1
ATOM 853 C CA . GLU A 1 103 ? 7.141 -10.943 -9.560 1.00 77.69 103 GLU A CA 1
ATOM 854 C C . GLU A 1 103 ? 8.104 -10.151 -10.447 1.00 77.69 103 GLU A C 1
ATOM 856 O O . GLU A 1 103 ? 9.283 -10.481 -10.530 1.00 77.69 103 GLU A O 1
ATOM 861 N N . HIS A 1 104 ? 7.655 -9.023 -11.007 1.00 77.62 104 HIS A N 1
ATOM 862 C CA . HIS A 1 104 ? 8.505 -8.166 -11.834 1.00 77.62 104 HIS A CA 1
ATOM 863 C C . HIS A 1 104 ? 9.720 -7.602 -11.073 1.00 77.62 104 HIS A C 1
ATOM 865 O O . HIS A 1 104 ? 10.796 -7.421 -11.644 1.00 77.62 104 HIS A O 1
ATOM 871 N N . THR A 1 105 ? 9.568 -7.294 -9.782 1.00 73.06 105 THR A N 1
ATOM 872 C CA . THR A 1 105 ? 10.678 -6.815 -8.942 1.00 73.06 105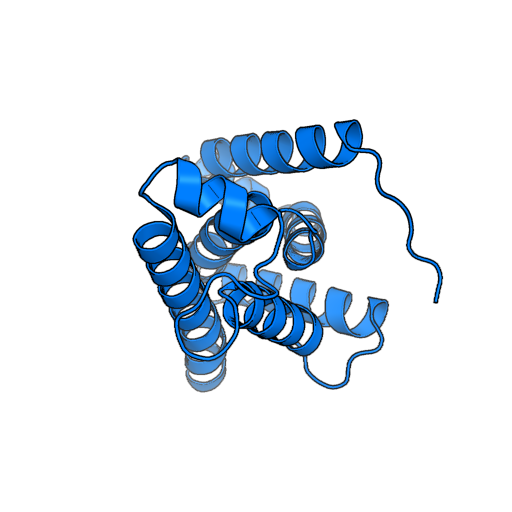 THR A CA 1
ATOM 873 C C . THR A 1 105 ? 11.689 -7.937 -8.692 1.00 73.06 105 THR A C 1
ATOM 875 O O . THR A 1 105 ? 12.893 -7.695 -8.770 1.00 73.06 105 THR A O 1
ATOM 878 N N . LEU A 1 106 ? 11.213 -9.161 -8.444 1.00 70.56 106 LEU A N 1
ATOM 879 C CA . LEU A 1 106 ? 12.045 -10.343 -8.214 1.00 70.56 106 LEU A CA 1
ATOM 880 C C . LEU A 1 106 ? 12.769 -10.798 -9.486 1.00 70.56 106 LEU A C 1
ATOM 882 O O . LEU A 1 106 ? 13.962 -11.096 -9.435 1.00 70.56 106 LEU A O 1
ATOM 886 N N . ASP A 1 107 ? 12.093 -10.772 -10.633 1.00 69.69 107 ASP A N 1
ATOM 887 C CA . ASP A 1 107 ? 12.679 -11.063 -11.946 1.00 69.69 107 ASP A CA 1
ATOM 888 C C . ASP A 1 107 ? 13.709 -10.003 -12.372 1.00 69.69 107 ASP A C 1
ATOM 890 O O . ASP A 1 107 ? 14.638 -10.282 -13.136 1.00 69.69 107 ASP A O 1
ATOM 894 N N . GLY A 1 108 ? 13.601 -8.791 -11.818 1.00 64.94 108 GLY A N 1
ATOM 895 C CA . GLY A 1 108 ? 14.540 -7.689 -12.009 1.00 64.94 108 GLY A CA 1
ATOM 896 C C . GLY A 1 108 ? 15.961 -7.952 -11.496 1.00 64.94 108 GLY A C 1
ATOM 897 O O . GLY A 1 108 ? 16.852 -7.170 -11.828 1.00 64.94 108 GLY A O 1
ATOM 898 N N . ARG A 1 109 ? 16.210 -9.046 -10.758 1.00 65.19 109 ARG A N 1
ATOM 899 C CA . ARG A 1 109 ? 17.557 -9.467 -10.311 1.00 65.19 109 ARG A CA 1
ATOM 900 C C . ARG A 1 109 ? 18.481 -9.958 -11.427 1.00 65.19 109 ARG A C 1
ATOM 902 O O . ARG A 1 109 ? 19.675 -10.143 -11.208 1.00 65.19 109 ARG A O 1
ATOM 909 N N . GLY A 1 110 ? 17.928 -10.144 -12.625 1.00 56.31 110 GLY A N 1
ATOM 910 C CA . GLY A 1 110 ? 18.624 -10.713 -13.771 1.00 56.31 110 GLY A CA 1
ATOM 911 C C . GLY A 1 110 ? 18.459 -12.232 -13.864 1.00 56.31 110 GLY A C 1
ATOM 912 O O . GLY A 1 110 ? 17.961 -12.899 -12.953 1.00 56.31 110 GLY A O 1
ATOM 913 N N . LYS A 1 111 ? 18.818 -12.790 -15.022 1.00 49.59 111 LYS A N 1
ATOM 914 C CA . LYS A 1 111 ? 18.618 -14.214 -15.330 1.00 49.59 111 LYS A CA 1
ATOM 915 C C . LYS A 1 111 ? 19.846 -15.033 -14.922 1.00 49.59 111 LYS A C 1
ATOM 917 O O . LYS A 1 111 ? 20.975 -14.613 -15.150 1.00 49.59 111 LYS A O 1
ATOM 922 N N . MET A 1 112 ? 19.618 -16.221 -14.353 1.00 53.47 112 MET A N 1
ATOM 923 C CA . MET A 1 112 ? 20.665 -17.204 -14.008 1.00 53.47 112 MET A CA 1
ATOM 924 C C . MET A 1 112 ? 21.768 -16.678 -13.060 1.00 53.47 112 MET A C 1
ATOM 926 O O . MET A 1 112 ? 22.936 -17.006 -13.233 1.00 53.47 112 MET A O 1
ATOM 930 N N . GLY A 1 113 ? 21.425 -15.840 -12.073 1.00 55.00 113 GLY A N 1
ATOM 931 C CA . GLY A 1 113 ? 22.408 -15.300 -11.116 1.00 55.00 113 GLY A CA 1
ATOM 932 C C . GLY A 1 113 ? 23.362 -14.252 -11.708 1.00 55.00 113 GLY A C 1
ATOM 933 O O . GLY A 1 113 ? 24.384 -13.944 -11.103 1.00 55.00 113 GLY A O 1
ATOM 934 N N . SER A 1 114 ? 23.040 -13.709 -12.887 1.00 50.91 114 SER A N 1
ATOM 935 C CA . SER A 1 114 ? 23.832 -12.700 -13.594 1.00 50.91 114 SER A CA 1
ATOM 936 C C . SER A 1 114 ? 23.065 -11.384 -13.744 1.00 50.91 114 SER A C 1
ATOM 938 O O . SER A 1 114 ? 21.856 -11.388 -13.965 1.00 50.91 114 SER A O 1
ATOM 940 N N . MET A 1 115 ? 23.774 -10.245 -13.717 1.00 54.03 115 MET A N 1
ATOM 941 C CA . MET A 1 115 ? 23.208 -8.893 -13.916 1.00 54.03 115 MET A CA 1
ATOM 942 C C . MET A 1 115 ? 22.684 -8.632 -15.343 1.00 54.03 115 MET A C 1
ATOM 944 O O . MET A 1 115 ? 22.219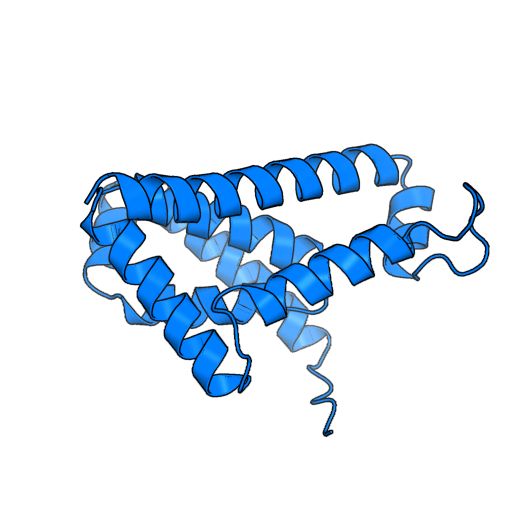 -7.529 -15.658 1.00 54.03 115 MET A O 1
ATOM 948 N N . VAL A 1 116 ? 22.775 -9.617 -16.238 1.00 48.12 116 VAL A N 1
ATOM 949 C CA . VAL A 1 116 ? 22.250 -9.528 -17.602 1.00 48.12 116 VAL A CA 1
ATOM 950 C C . VAL A 1 116 ? 20.723 -9.422 -17.542 1.00 48.12 116 VAL A C 1
ATOM 952 O O . VAL A 1 116 ? 20.028 -10.334 -17.096 1.00 48.12 116 VAL A O 1
ATOM 955 N N . GLY A 1 117 ? 20.201 -8.274 -17.981 1.00 57.75 117 GLY A N 1
ATOM 956 C CA . GLY A 1 117 ? 18.773 -7.949 -17.917 1.00 57.75 117 GLY A CA 1
ATOM 957 C C . GLY A 1 117 ? 18.287 -7.433 -16.559 1.00 57.75 117 GLY A C 1
ATOM 958 O O . GLY A 1 117 ? 17.089 -7.215 -16.410 1.00 57.75 117 GLY A O 1
ATOM 959 N N . ALA A 1 118 ? 19.184 -7.209 -15.590 1.00 59.84 118 ALA A N 1
ATOM 960 C CA . ALA A 1 118 ? 18.793 -6.666 -14.294 1.00 59.84 118 ALA A CA 1
ATOM 961 C C . ALA A 1 118 ? 18.207 -5.250 -14.428 1.00 59.84 118 ALA A C 1
ATOM 963 O O . ALA A 1 118 ? 18.705 -4.427 -15.212 1.00 59.84 118 ALA A O 1
ATOM 964 N N . SER A 1 119 ? 17.154 -4.974 -13.657 1.00 64.75 119 SER A N 1
ATOM 965 C CA . SER A 1 119 ? 16.452 -3.692 -13.676 1.00 64.75 119 SER A CA 1
ATOM 966 C C . SER A 1 119 ? 17.373 -2.557 -13.220 1.00 64.75 119 SER A C 1
ATOM 968 O O . SER A 1 119 ? 18.338 -2.768 -12.481 1.00 64.75 119 SER A O 1
ATOM 970 N N . LEU A 1 120 ? 17.093 -1.326 -13.664 1.00 63.94 120 LEU A N 1
ATOM 971 C CA . LEU A 1 120 ? 17.862 -0.156 -13.227 1.00 63.94 120 LEU A CA 1
ATOM 972 C C . LEU A 1 120 ? 17.801 0.005 -11.698 1.00 63.94 120 LEU A C 1
ATOM 974 O O . LEU A 1 120 ? 18.819 0.303 -11.081 1.00 63.94 120 LEU A O 1
ATOM 978 N N . GLU A 1 121 ? 16.643 -0.287 -11.097 1.00 63.25 121 GLU A N 1
ATOM 979 C CA . GLU A 1 121 ? 16.463 -0.322 -9.642 1.00 63.25 121 GLU A CA 1
ATOM 980 C C . GLU A 1 121 ? 17.384 -1.359 -8.980 1.00 63.25 121 GLU A C 1
ATOM 982 O O . GLU A 1 121 ? 18.057 -1.043 -8.002 1.00 63.25 121 GLU A O 1
ATOM 987 N N . TYR A 1 122 ? 17.482 -2.576 -9.532 1.00 64.88 122 TYR A N 1
ATOM 988 C CA . TYR A 1 122 ? 18.366 -3.619 -9.005 1.00 64.88 122 TYR A CA 1
ATOM 989 C C . TYR A 1 122 ? 19.838 -3.226 -9.114 1.00 64.88 122 TYR A C 1
ATOM 991 O O . TYR A 1 122 ? 20.595 -3.394 -8.165 1.00 64.88 122 TYR A O 1
ATOM 999 N N . LYS A 1 123 ? 20.252 -2.651 -10.249 1.00 64.12 123 LYS A N 1
ATOM 1000 C CA . LYS A 1 123 ? 21.631 -2.182 -10.447 1.00 64.12 123 LYS A CA 1
ATOM 1001 C C . LYS A 1 123 ? 22.005 -1.074 -9.462 1.00 64.12 123 LYS A C 1
ATOM 1003 O O . LYS A 1 123 ? 23.111 -1.092 -8.932 1.00 64.12 123 LYS A O 1
ATOM 1008 N N . GLN A 1 124 ? 21.084 -0.149 -9.183 1.00 66.19 124 GLN A N 1
ATOM 1009 C CA . GLN A 1 124 ? 21.276 0.902 -8.178 1.00 66.19 124 GLN A CA 1
ATOM 1010 C C . GLN A 1 124 ? 21.395 0.323 -6.761 1.00 66.19 124 GLN A C 1
ATOM 1012 O O . GLN A 1 124 ? 22.277 0.730 -6.010 1.00 66.19 124 GLN A O 1
ATOM 1017 N N . MET A 1 125 ? 20.565 -0.662 -6.407 1.00 62.44 125 MET A N 1
ATOM 1018 C CA . MET A 1 125 ? 20.670 -1.350 -5.116 1.00 62.44 125 MET A CA 1
ATOM 1019 C C . MET A 1 125 ? 21.937 -2.215 -4.999 1.00 62.44 125 MET A C 1
ATOM 1021 O O . MET A 1 125 ? 22.525 -2.310 -3.923 1.00 62.44 125 MET A O 1
ATOM 1025 N N . ALA A 1 126 ? 22.371 -2.850 -6.093 1.00 62.31 126 ALA A N 1
ATOM 1026 C CA . ALA A 1 126 ? 23.540 -3.729 -6.116 1.00 62.31 126 ALA A CA 1
A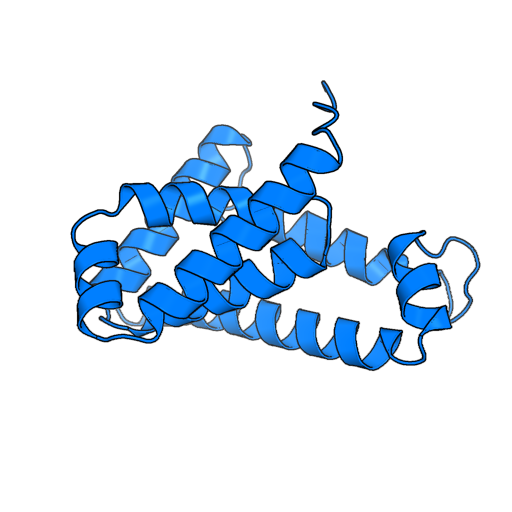TOM 1027 C C . ALA A 1 126 ? 24.838 -2.925 -6.001 1.00 62.31 126 ALA A C 1
ATOM 1029 O O . ALA A 1 126 ? 25.755 -3.337 -5.297 1.00 62.31 126 ALA A O 1
ATOM 1030 N N . ALA A 1 127 ? 24.885 -1.734 -6.607 1.00 61.41 127 ALA A N 1
ATOM 1031 C CA . ALA A 1 127 ? 25.991 -0.792 -6.455 1.00 61.41 127 ALA A CA 1
ATOM 1032 C C . ALA A 1 127 ? 26.172 -0.302 -5.004 1.00 61.41 127 ALA A C 1
ATOM 1034 O O . ALA A 1 127 ? 27.283 0.037 -4.611 1.00 61.41 127 ALA A O 1
ATOM 1035 N N . ALA A 1 128 ? 25.102 -0.300 -4.201 1.00 61.16 128 ALA A N 1
ATOM 1036 C CA . ALA A 1 128 ? 25.145 0.028 -2.776 1.00 61.16 128 ALA A CA 1
ATOM 1037 C C . ALA A 1 128 ? 25.512 -1.172 -1.873 1.00 61.16 128 ALA A C 1
ATOM 1039 O O . ALA A 1 128 ? 25.587 -1.013 -0.657 1.00 61.16 128 ALA A O 1
ATOM 1040 N N . GLY A 1 129 ? 25.721 -2.371 -2.436 1.00 59.50 129 GLY A N 1
ATOM 1041 C CA . GLY A 1 129 ? 26.077 -3.588 -1.692 1.00 59.50 129 GLY A CA 1
ATOM 1042 C C . GLY A 1 129 ? 24.946 -4.188 -0.846 1.00 59.50 129 GLY A C 1
ATOM 1043 O O . GLY A 1 129 ? 25.182 -5.118 -0.081 1.00 59.50 129 GLY A O 1
ATOM 1044 N N . THR 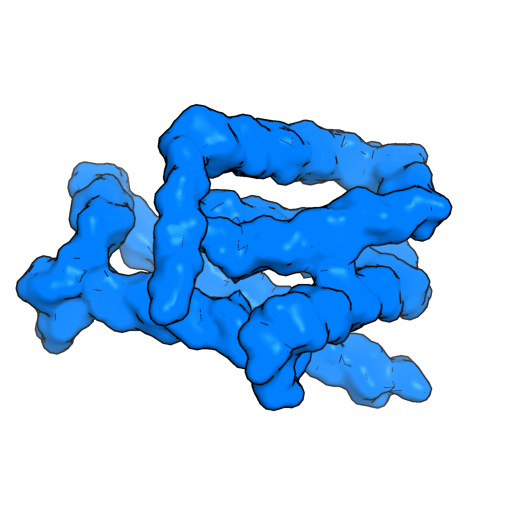A 1 130 ? 23.717 -3.676 -0.964 1.00 61.28 130 THR A N 1
ATOM 1045 C CA . THR A 1 130 ? 22.578 -4.053 -0.107 1.00 61.28 130 THR A CA 1
ATOM 1046 C C . THR A 1 130 ? 21.393 -4.651 -0.871 1.00 61.28 130 THR A C 1
ATOM 1048 O O . THR A 1 130 ? 20.356 -4.920 -0.261 1.00 61.28 130 THR A O 1
ATOM 1051 N N . ALA A 1 131 ? 21.524 -4.884 -2.185 1.00 58.81 131 ALA A N 1
ATOM 1052 C CA . ALA A 1 131 ? 20.446 -5.392 -3.045 1.00 58.81 131 ALA A CA 1
ATOM 1053 C C . ALA A 1 131 ? 19.769 -6.652 -2.512 1.00 58.81 131 ALA A C 1
ATOM 1055 O O . ALA A 1 131 ? 18.552 -6.648 -2.327 1.00 58.81 131 ALA A O 1
ATOM 1056 N N . ASP A 1 132 ? 20.543 -7.698 -2.227 1.00 59.97 132 ASP A N 1
ATOM 1057 C CA . ASP A 1 132 ? 19.983 -8.984 -1.805 1.00 59.97 132 ASP A CA 1
ATOM 1058 C C . ASP A 1 132 ? 19.266 -8.868 -0.457 1.00 59.97 132 ASP A C 1
ATOM 1060 O O . ASP A 1 132 ? 18.146 -9.356 -0.304 1.00 59.97 132 ASP A O 1
ATOM 1064 N N . ASN A 1 133 ? 19.845 -8.121 0.490 1.00 64.56 133 ASN A N 1
ATOM 1065 C CA . ASN A 1 133 ? 19.226 -7.871 1.790 1.00 64.56 133 ASN A CA 1
ATOM 1066 C C . ASN A 1 133 ? 17.911 -7.096 1.649 1.00 64.56 133 ASN A C 1
ATOM 1068 O O . ASN A 1 133 ? 16.909 -7.493 2.236 1.00 64.56 133 ASN A O 1
ATOM 1072 N N . HIS A 1 134 ? 17.865 -6.028 0.850 1.00 64.12 134 HIS A N 1
ATOM 1073 C CA . HIS A 1 134 ? 16.641 -5.244 0.674 1.00 64.12 134 HIS A CA 1
ATOM 1074 C C . HIS A 1 1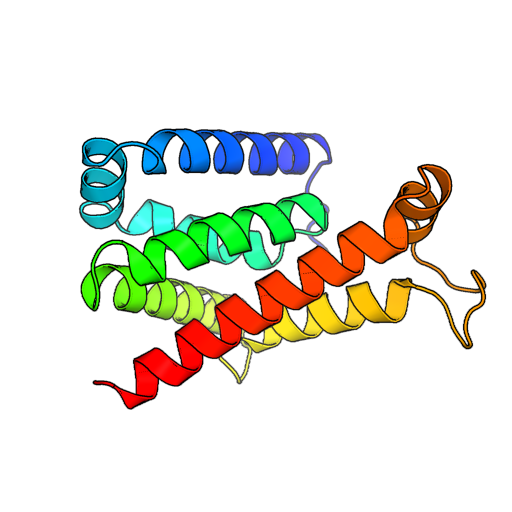34 ? 15.544 -5.992 -0.087 1.00 64.12 134 HIS A C 1
ATOM 1076 O O . HIS A 1 134 ? 14.368 -5.818 0.241 1.00 64.12 134 HIS A O 1
ATOM 1082 N N . LEU A 1 135 ? 15.902 -6.830 -1.062 1.00 62.88 135 LEU A N 1
ATOM 1083 C CA . LEU A 1 135 ? 14.950 -7.674 -1.788 1.00 62.88 135 LEU A CA 1
ATOM 1084 C C . LEU A 1 135 ? 14.402 -8.792 -0.910 1.00 62.88 135 LEU A C 1
ATOM 1086 O O . LEU A 1 135 ? 13.200 -9.063 -0.945 1.00 62.88 135 LEU A O 1
ATOM 1090 N N . MET A 1 136 ? 15.245 -9.405 -0.081 1.00 65.00 136 MET A N 1
ATOM 1091 C CA . MET A 1 136 ? 14.801 -10.412 0.877 1.00 65.00 136 MET A CA 1
ATOM 1092 C C . MET A 1 136 ? 13.871 -9.791 1.925 1.00 65.00 136 MET A C 1
ATOM 1094 O O . MET A 1 136 ? 12.786 -10.306 2.177 1.00 65.00 136 MET A O 1
ATOM 1098 N N . GLU A 1 137 ? 14.223 -8.620 2.457 1.00 63.19 137 GLU A N 1
ATOM 1099 C CA . GLU A 1 137 ? 13.411 -7.866 3.420 1.00 63.19 137 GLU A CA 1
ATOM 1100 C C . GLU A 1 137 ? 12.070 -7.386 2.826 1.00 63.19 137 GLU A C 1
ATOM 1102 O O . GLU A 1 137 ? 11.068 -7.274 3.536 1.00 63.19 137 GLU A O 1
ATOM 1107 N N . TYR A 1 138 ? 12.043 -7.082 1.525 1.00 62.31 138 TYR A N 1
ATOM 1108 C CA . TYR A 1 138 ? 10.826 -6.779 0.774 1.00 62.31 138 TYR A CA 1
ATOM 1109 C C . TYR A 1 138 ? 9.962 -8.030 0.615 1.00 62.31 138 TYR A C 1
ATOM 1111 O O . TYR A 1 138 ? 8.799 -8.012 0.998 1.00 62.31 138 TYR A O 1
ATOM 1119 N N . THR A 1 139 ? 10.546 -9.140 0.165 1.00 64.56 139 THR A N 1
ATOM 1120 C CA . THR A 1 139 ? 9.849 -10.426 -0.006 1.00 64.56 139 THR A CA 1
ATOM 1121 C C . THR A 1 139 ? 9.227 -10.910 1.303 1.00 64.56 139 THR A C 1
ATOM 1123 O O . THR A 1 139 ? 8.067 -11.308 1.318 1.00 64.56 139 THR A O 1
ATOM 1126 N N . VAL A 1 140 ? 9.956 -10.811 2.420 1.00 65.81 140 VAL A N 1
ATOM 1127 C CA . VAL A 1 140 ? 9.441 -11.172 3.750 1.00 65.81 140 VAL A CA 1
ATOM 1128 C C . VAL A 1 140 ? 8.266 -10.280 4.144 1.00 65.81 140 VAL A C 1
ATOM 1130 O O . VAL A 1 140 ? 7.240 -10.795 4.573 1.00 65.81 140 VAL A O 1
ATOM 1133 N N . ARG A 1 141 ? 8.353 -8.955 3.957 1.00 65.12 141 ARG A N 1
ATOM 1134 C CA . ARG A 1 141 ? 7.216 -8.062 4.252 1.00 65.12 141 ARG A CA 1
ATOM 1135 C C . ARG A 1 141 ? 6.005 -8.333 3.364 1.00 65.12 141 ARG A C 1
ATOM 1137 O O . ARG A 1 141 ? 4.880 -8.217 3.839 1.00 65.12 141 ARG A O 1
ATOM 1144 N N . PHE A 1 142 ? 6.233 -8.698 2.107 1.00 66.94 142 PHE A N 1
ATOM 1145 C CA . PHE A 1 142 ? 5.178 -9.065 1.166 1.00 66.94 142 PHE A CA 1
ATOM 1146 C C . PHE A 1 142 ? 4.483 -10.352 1.598 1.00 66.94 142 PHE A C 1
ATOM 1148 O O . PHE A 1 142 ? 3.268 -10.355 1.766 1.00 66.94 142 PHE A O 1
ATOM 1155 N N . GLY A 1 143 ? 5.254 -11.406 1.871 1.00 61.78 143 GLY A N 1
ATOM 1156 C CA . GLY A 1 143 ? 4.719 -12.664 2.384 1.00 61.78 143 GLY A CA 1
ATOM 1157 C C . GLY A 1 143 ? 3.950 -12.463 3.688 1.00 61.78 143 GLY A C 1
ATOM 1158 O O . GLY A 1 143 ? 2.833 -12.950 3.815 1.00 61.78 143 GLY A O 1
ATOM 1159 N N . SER A 1 144 ? 4.483 -11.672 4.624 1.00 62.34 144 SER A N 1
ATOM 1160 C CA . SER A 1 144 ? 3.788 -11.356 5.874 1.00 62.34 144 SER A CA 1
ATOM 1161 C C . SER A 1 144 ? 2.465 -10.624 5.646 1.00 62.34 144 SER A C 1
ATOM 1163 O O . SER A 1 144 ? 1.469 -11.017 6.240 1.00 62.34 144 SER A O 1
ATOM 1165 N N . PHE A 1 145 ? 2.411 -9.600 4.785 1.00 61.34 145 PHE A N 1
ATOM 1166 C CA . PHE A 1 145 ? 1.159 -8.879 4.511 1.00 61.34 145 PHE A CA 1
ATOM 1167 C C . PHE A 1 145 ? 0.115 -9.778 3.840 1.00 61.34 145 PHE A C 1
ATOM 1169 O O . PHE A 1 145 ? -1.055 -9.751 4.220 1.00 61.34 145 PHE A O 1
ATOM 1176 N N . GLU A 1 146 ? 0.531 -10.607 2.882 1.00 60.78 146 GLU A N 1
ATOM 1177 C CA . GLU A 1 146 ? -0.360 -11.551 2.213 1.00 60.78 146 GLU A CA 1
ATOM 1178 C C . GLU A 1 146 ? -0.888 -12.620 3.178 1.00 60.78 146 GLU A C 1
ATOM 1180 O O . GLU A 1 146 ? -2.089 -12.878 3.205 1.00 60.78 146 GLU A O 1
ATOM 1185 N N . ILE A 1 147 ? -0.012 -13.209 3.999 1.00 61.84 147 ILE A N 1
ATOM 1186 C CA . ILE A 1 147 ? -0.379 -14.204 5.013 1.00 61.84 147 ILE A CA 1
ATOM 1187 C C . ILE A 1 147 ? -1.319 -13.587 6.047 1.00 61.84 147 ILE A C 1
ATOM 1189 O O . ILE A 1 147 ? -2.324 -14.203 6.379 1.00 61.84 147 ILE A O 1
ATOM 1193 N N . ILE A 1 148 ? -1.045 -12.368 6.517 1.00 60.84 148 ILE A N 1
ATOM 1194 C CA . ILE A 1 148 ? -1.926 -11.644 7.443 1.00 60.84 148 ILE A CA 1
ATOM 1195 C C . ILE A 1 148 ? -3.302 -11.445 6.804 1.00 60.84 148 ILE A C 1
ATOM 1197 O O . ILE A 1 148 ? -4.309 -11.773 7.423 1.00 60.84 148 ILE A O 1
ATOM 1201 N N . CYS A 1 149 ? -3.360 -10.998 5.548 1.00 58.69 149 CYS A N 1
ATOM 1202 C CA . CYS A 1 149 ? -4.628 -10.797 4.849 1.00 58.69 149 CYS A CA 1
ATOM 1203 C C . CYS A 1 149 ? -5.361 -12.109 4.513 1.00 58.69 149 CYS A C 1
ATOM 1205 O O . CYS A 1 149 ? -6.585 -12.102 4.444 1.00 58.69 149 CYS A O 1
ATOM 1207 N N . ARG A 1 150 ? -4.663 -13.232 4.284 1.00 61.06 150 ARG A N 1
ATOM 1208 C CA . ARG A 1 150 ? -5.296 -14.546 4.054 1.00 61.06 150 ARG A CA 1
ATOM 1209 C C . ARG A 1 150 ? -5.760 -15.198 5.356 1.00 61.06 150 ARG A C 1
ATOM 1211 O O . ARG A 1 150 ? -6.876 -15.700 5.404 1.00 61.06 150 ARG A O 1
ATOM 1218 N N . ASN A 1 151 ? -4.942 -15.179 6.406 1.00 53.91 151 ASN A N 1
ATOM 1219 C CA . ASN A 1 151 ? -5.263 -15.825 7.681 1.00 53.91 151 ASN A CA 1
ATOM 1220 C C . ASN A 1 151 ? -6.374 -15.083 8.434 1.00 53.91 151 ASN A C 1
ATOM 1222 O O . ASN A 1 151 ? -7.264 -15.732 8.971 1.00 53.91 151 ASN A O 1
ATOM 1226 N N . LEU A 1 152 ? -6.409 -13.747 8.380 1.00 49.53 152 LEU A N 1
ATOM 1227 C CA . LEU A 1 152 ? -7.506 -12.966 8.970 1.00 49.53 152 LEU A CA 1
ATOM 1228 C C . LEU A 1 152 ? -8.845 -13.131 8.229 1.00 49.53 152 LEU A C 1
ATOM 1230 O O . LEU A 1 152 ? -9.886 -12.817 8.793 1.00 49.53 152 LEU A O 1
ATOM 1234 N N . VAL A 1 153 ? -8.846 -13.619 6.983 1.00 46.78 153 VAL A N 1
ATOM 1235 C CA . VAL A 1 153 ? -10.080 -13.974 6.251 1.00 46.78 153 VAL A CA 1
ATOM 1236 C C . VAL A 1 153 ? -10.627 -15.339 6.685 1.00 46.78 153 VAL A C 1
ATOM 1238 O O . VAL A 1 153 ? -11.806 -15.600 6.484 1.00 46.78 153 VAL A O 1
ATOM 1241 N N . HIS A 1 154 ? -9.804 -16.198 7.292 1.00 45.12 154 HIS A N 1
ATOM 1242 C CA . HIS A 1 154 ? -10.233 -17.497 7.819 1.00 45.12 154 HIS A CA 1
ATOM 1243 C C . HIS A 1 154 ? -10.625 -17.466 9.310 1.00 45.12 154 HIS A C 1
ATOM 1245 O O . HIS A 1 154 ? -11.217 -18.431 9.785 1.00 45.12 154 HIS A O 1
ATOM 1251 N N . GLU A 1 155 ? -10.314 -16.388 10.039 1.00 38.47 155 GLU A N 1
ATOM 1252 C CA . GLU A 1 155 ? -10.627 -16.214 11.472 1.00 38.47 155 GLU A CA 1
ATOM 1253 C C . GLU A 1 155 ? -11.905 -15.389 11.756 1.00 38.47 155 GLU A C 1
ATOM 1255 O O . GLU A 1 155 ? -12.208 -15.118 12.920 1.00 38.47 155 GLU A O 1
ATOM 1260 N N . ILE A 1 156 ? -12.677 -15.013 10.727 1.00 40.50 156 ILE A N 1
ATOM 1261 C CA . ILE A 1 156 ? -13.988 -14.333 10.832 1.00 40.50 156 ILE A CA 1
ATOM 1262 C C . ILE A 1 156 ? -15.035 -15.158 10.086 1.00 40.50 156 ILE A C 1
ATOM 1264 O O . ILE A 1 156 ? -16.140 -15.344 10.644 1.00 40.50 156 ILE A O 1
#